Protein AF-A0A354X268-F1 (afdb_monomer_lite)

Sequence (101 aa):
IIMIEPKTGEILCMISAPNYDPSLLTGRDFGKNYQSLEKNPYKPLINRAVAGTYPPGSTFKPAQGLIFLQEGIITEQTQYVCYHGYPPLGGKPACHGHASP

Secondary structure (DSSP, 8-state):
-EEE-TTT--EEEE--SS---GGGGSSTTHHHHHHHHHH-TT-TTS-HHHH-----GGGGHHHHHHHHHHTTS--TT------SB-GGGTT-SB-------

pLDDT: mean 93.28, std 7.27, range [51.34, 98.25]

Structure (mmCIF, N/CA/C/O backbone):
data_AF-A0A354X268-F1
#
_entry.id   AF-A0A354X268-F1
#
loop_
_atom_site.group_PDB
_atom_site.id
_atom_site.type_symbol
_atom_site.label_atom_id
_atom_site.label_alt_id
_atom_site.label_comp_id
_atom_site.label_asym_id
_atom_site.label_entity_id
_atom_site.label_seq_id
_atom_site.pdbx_PDB_ins_code
_atom_site.Cartn_x
_atom_site.Cartn_y
_atom_site.Cartn_z
_atom_site.occupancy
_atom_site.B_iso_or_equiv
_atom_site.auth_seq_id
_atom_site.auth_comp_id
_atom_site.auth_asym_id
_atom_site.auth_atom_id
_atom_site.pdbx_PDB_model_num
ATOM 1 N N . ILE A 1 1 ? -2.000 0.806 -8.300 1.00 93.75 1 ILE A N 1
ATOM 2 C CA . ILE A 1 1 ? -3.401 0.348 -8.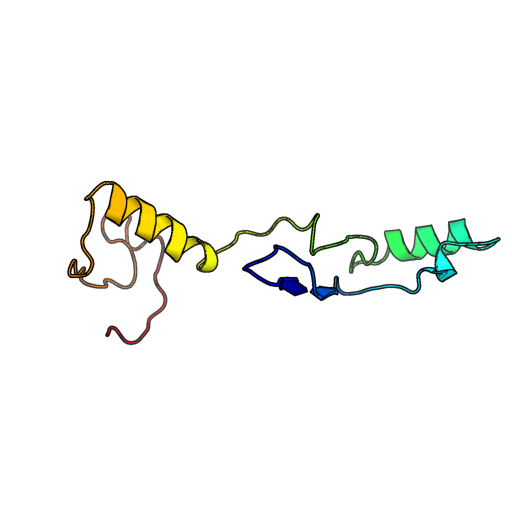142 1.00 93.75 1 ILE A CA 1
ATOM 3 C C . ILE A 1 1 ? -3.384 -1.169 -8.140 1.00 93.75 1 ILE A C 1
ATOM 5 O O . ILE A 1 1 ? -2.679 -1.742 -8.965 1.00 93.75 1 ILE A O 1
ATOM 9 N N . ILE A 1 2 ? -4.114 -1.790 -7.217 1.00 96.38 2 ILE A N 1
ATOM 10 C CA . ILE A 1 2 ? -4.352 -3.235 -7.193 1.00 96.38 2 ILE A CA 1
ATOM 11 C C . ILE A 1 2 ? -5.857 -3.426 -7.029 1.00 96.38 2 ILE A C 1
ATOM 13 O O . ILE A 1 2 ? -6.459 -2.777 -6.174 1.00 96.38 2 ILE A O 1
ATOM 17 N N . MET A 1 3 ? -6.449 -4.281 -7.854 1.00 97.56 3 MET A N 1
ATOM 18 C CA . MET A 1 3 ? -7.827 -4.740 -7.712 1.00 97.56 3 MET A CA 1
ATOM 19 C C . MET A 1 3 ? -7.798 -6.247 -7.495 1.00 97.56 3 MET A C 1
ATOM 21 O O . MET A 1 3 ? -7.160 -6.964 -8.268 1.00 97.56 3 MET A O 1
ATOM 25 N N . ILE A 1 4 ? -8.467 -6.701 -6.442 1.00 97.88 4 ILE A N 1
ATOM 26 C CA . ILE A 1 4 ? -8.482 -8.097 -6.013 1.00 97.88 4 ILE A CA 1
ATOM 27 C C . ILE A 1 4 ? -9.926 -8.556 -5.814 1.00 97.88 4 ILE A C 1
ATOM 29 O O . ILE A 1 4 ? -10.736 -7.783 -5.302 1.00 97.88 4 ILE A O 1
ATOM 33 N N . GLU A 1 5 ? -10.239 -9.791 -6.200 1.00 98.12 5 GLU A N 1
ATOM 34 C CA . GLU A 1 5 ? -11.455 -10.485 -5.766 1.00 98.12 5 GLU A CA 1
ATOM 35 C C . GLU A 1 5 ? -11.246 -10.977 -4.323 1.00 98.12 5 GLU A C 1
ATOM 37 O O . GLU A 1 5 ? -10.443 -11.889 -4.107 1.00 98.12 5 GLU A O 1
ATOM 42 N N . PRO A 1 6 ? -11.927 -10.408 -3.309 1.00 97.19 6 PRO A N 1
ATOM 43 C CA . PRO A 1 6 ? -11.644 -10.733 -1.913 1.00 97.19 6 PRO A CA 1
ATOM 44 C C . PRO A 1 6 ? -11.919 -12.194 -1.546 1.00 97.19 6 PRO A C 1
ATOM 46 O O . PRO A 1 6 ? -11.277 -12.714 -0.636 1.00 97.19 6 PRO A O 1
ATOM 49 N N . LYS A 1 7 ? -12.862 -12.863 -2.226 1.00 98.00 7 LYS A N 1
ATOM 50 C CA . LYS A 1 7 ? -13.221 -14.255 -1.910 1.00 98.00 7 LYS A CA 1
ATOM 51 C C . LYS A 1 7 ? -12.183 -15.268 -2.386 1.00 98.00 7 LYS A C 1
ATOM 53 O O . LYS A 1 7 ? -12.031 -16.306 -1.750 1.00 98.00 7 LYS A O 1
ATOM 58 N N . THR A 1 8 ? -11.514 -14.999 -3.507 1.00 98.06 8 THR A N 1
ATOM 59 C CA . THR A 1 8 ? -10.577 -15.939 -4.149 1.00 98.06 8 THR A CA 1
ATOM 60 C C . THR A 1 8 ? -9.121 -15.499 -4.034 1.00 98.06 8 THR A C 1
ATOM 62 O O . THR A 1 8 ? -8.224 -16.329 -4.158 1.00 98.06 8 THR A O 1
ATOM 65 N N . GLY A 1 9 ? -8.871 -14.208 -3.806 1.00 96.69 9 GLY A N 1
ATOM 66 C CA . GLY A 1 9 ? -7.541 -13.607 -3.863 1.00 96.69 9 GLY A CA 1
ATOM 67 C C . GLY A 1 9 ? -7.053 -13.311 -5.286 1.00 96.69 9 GLY A C 1
ATOM 68 O O . GLY A 1 9 ? -5.899 -12.921 -5.463 1.00 96.69 9 GLY A O 1
ATOM 69 N N . GLU A 1 10 ? -7.899 -13.489 -6.304 1.00 98.12 10 GLU A N 1
ATOM 70 C CA . GLU A 1 10 ? -7.528 -13.260 -7.700 1.00 98.12 10 GLU A CA 1
ATOM 71 C C . GLU A 1 10 ? -7.222 -11.781 -7.959 1.00 98.12 10 GLU A C 1
ATOM 73 O O . GLU A 1 10 ? -8.007 -10.897 -7.615 1.00 98.12 10 GLU A O 1
ATOM 78 N N . ILE A 1 11 ? -6.083 -11.505 -8.600 1.00 97.25 11 ILE A N 1
ATOM 79 C CA . ILE A 1 11 ? -5.687 -10.147 -8.975 1.00 97.25 11 ILE A CA 1
ATOM 80 C C . ILE A 1 11 ? -6.291 -9.823 -10.339 1.00 97.25 11 ILE A C 1
ATOM 82 O O . ILE A 1 11 ? -5.755 -10.205 -11.376 1.00 97.25 11 ILE A O 1
ATOM 86 N N . LEU A 1 12 ? -7.381 -9.062 -10.328 1.00 97.62 12 LEU A N 1
ATOM 87 C CA . LEU A 1 12 ? -8.073 -8.621 -11.540 1.00 97.62 12 LEU A CA 1
ATOM 88 C C . LEU A 1 12 ? -7.289 -7.532 -12.284 1.00 97.62 12 LEU A C 1
ATOM 90 O O . LEU A 1 12 ? -7.377 -7.404 -13.502 1.00 97.62 12 LEU A O 1
ATOM 94 N N . CYS A 1 13 ? -6.534 -6.711 -11.548 1.00 96.88 13 CYS A N 1
ATOM 95 C CA . CYS A 1 13 ? -5.745 -5.630 -12.126 1.00 96.88 13 CYS A CA 1
ATOM 96 C C . CYS A 1 13 ? -4.564 -5.250 -11.228 1.00 96.88 13 CYS A C 1
ATOM 98 O O . CYS A 1 13 ? -4.711 -5.107 -10.012 1.00 96.88 13 CYS A O 1
ATOM 100 N N . MET A 1 14 ? -3.403 -5.011 -11.843 1.00 96.69 14 MET A N 1
ATOM 101 C CA . MET A 1 14 ? -2.223 -4.463 -11.181 1.00 96.69 14 MET A CA 1
ATOM 102 C C . MET A 1 14 ? -1.565 -3.410 -12.073 1.00 96.69 14 MET A C 1
ATOM 104 O O . MET A 1 14 ? -1.088 -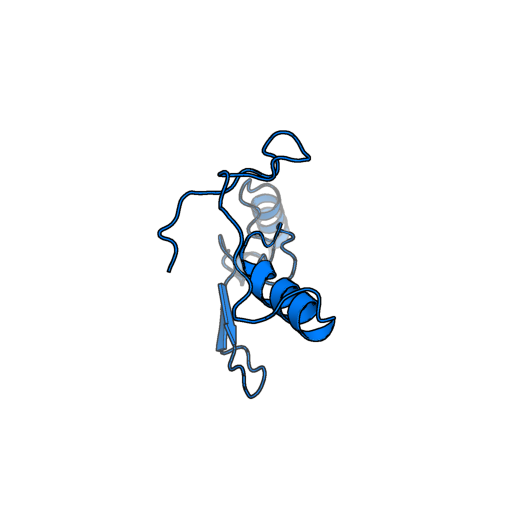3.710 -13.164 1.00 96.69 14 MET A O 1
ATOM 108 N N . ILE A 1 15 ? -1.522 -2.167 -11.594 1.00 95.88 15 ILE A N 1
ATOM 109 C CA . ILE A 1 15 ? -0.942 -1.033 -12.325 1.00 95.88 15 ILE A CA 1
ATOM 110 C C . ILE A 1 15 ? 0.080 -0.320 -11.440 1.00 95.88 15 ILE A C 1
ATOM 112 O O . ILE A 1 15 ? -0.239 0.109 -10.324 1.00 95.88 15 ILE A O 1
ATOM 116 N N . SER A 1 16 ? 1.286 -0.132 -11.978 1.00 95.94 16 SER A N 1
ATOM 117 C CA . SER A 1 16 ? 2.334 0.740 -11.437 1.00 95.94 16 SER A CA 1
ATOM 118 C C . SER A 1 16 ? 2.569 1.900 -12.404 1.00 95.94 16 SER A C 1
ATOM 120 O O . SER A 1 16 ? 2.671 1.678 -13.608 1.00 95.94 16 SER A O 1
ATOM 122 N N . ALA A 1 17 ? 2.648 3.125 -11.882 1.00 94.12 17 ALA A N 1
ATOM 123 C CA . ALA A 1 17 ? 2.852 4.331 -12.678 1.00 94.12 17 ALA A CA 1
ATOM 124 C C . ALA A 1 17 ? 3.976 5.218 -12.098 1.00 94.12 17 ALA A C 1
ATOM 126 O O . ALA A 1 17 ? 4.122 5.277 -10.872 1.00 94.12 17 ALA A O 1
ATOM 127 N N . PRO A 1 18 ? 4.733 5.937 -12.950 1.00 94.62 18 PRO A N 1
ATOM 128 C CA . PRO A 1 18 ? 4.704 5.830 -14.414 1.00 94.62 18 PRO A CA 1
ATOM 129 C C . PRO A 1 18 ? 5.249 4.480 -14.900 1.00 94.62 18 PRO A C 1
ATOM 131 O O . PRO A 1 18 ? 6.053 3.851 -14.214 1.00 94.62 18 PRO A O 1
ATOM 134 N N . ASN A 1 19 ? 4.766 4.035 -16.060 1.00 93.25 19 ASN A N 1
ATOM 135 C CA . ASN A 1 19 ? 5.182 2.794 -16.710 1.00 93.25 19 ASN A CA 1
ATOM 136 C C . ASN A 1 19 ? 6.137 3.086 -17.884 1.00 93.25 19 ASN A C 1
ATOM 138 O O . ASN A 1 19 ? 6.512 4.232 -18.134 1.00 93.25 19 ASN A O 1
ATOM 142 N N . TYR A 1 20 ? 6.566 2.031 -18.566 1.00 94.75 20 TYR A N 1
ATOM 143 C CA . TYR A 1 20 ? 7.381 2.085 -19.777 1.00 94.75 20 TYR A CA 1
ATOM 144 C C . TYR A 1 20 ? 6.929 0.969 -20.728 1.00 94.75 20 TYR A C 1
ATOM 146 O O . TYR A 1 20 ? 6.291 0.014 -20.284 1.00 94.75 20 TYR A O 1
ATOM 154 N N . ASP A 1 21 ? 7.254 1.083 -22.018 1.00 95.56 21 ASP A N 1
ATOM 155 C CA . ASP A 1 21 ? 7.035 -0.000 -22.983 1.00 95.56 21 ASP A CA 1
ATOM 156 C C . ASP A 1 21 ? 8.080 -1.114 -22.759 1.00 95.56 21 ASP A C 1
ATOM 158 O O . ASP A 1 21 ? 9.279 -0.850 -22.914 1.00 95.56 21 ASP A O 1
ATOM 162 N N . PRO A 1 22 ? 7.672 -2.352 -22.409 1.00 94.81 22 PRO A N 1
ATOM 163 C CA . PRO A 1 22 ? 8.594 -3.468 -22.205 1.00 94.81 22 PRO A CA 1
ATOM 164 C C . PRO A 1 22 ? 9.477 -3.779 -23.417 1.00 94.81 22 PRO A C 1
ATOM 166 O O . PRO A 1 22 ? 10.580 -4.300 -23.237 1.00 94.81 22 PRO A O 1
ATOM 169 N N . SER A 1 23 ? 9.039 -3.438 -24.635 1.00 95.94 23 SER A N 1
ATOM 170 C CA . SER A 1 23 ? 9.818 -3.655 -25.860 1.00 95.94 23 SER A CA 1
ATOM 171 C C . SER A 1 23 ? 11.177 -2.937 -25.826 1.00 95.94 23 SER A C 1
ATOM 173 O O . SER A 1 23 ? 12.161 -3.450 -26.364 1.00 95.94 23 SER A O 1
ATOM 175 N N . LEU A 1 24 ? 11.273 -1.815 -25.098 1.00 95.50 24 LEU A N 1
ATOM 176 C CA . LEU A 1 24 ? 12.509 -1.051 -24.899 1.00 95.50 24 LEU A CA 1
ATOM 177 C C . LEU A 1 24 ? 13.595 -1.848 -24.171 1.00 95.50 24 LEU A C 1
ATOM 179 O O . LEU A 1 24 ? 14.781 -1.556 -24.334 1.00 95.50 24 LEU A O 1
ATOM 183 N N . LEU A 1 25 ? 13.204 -2.849 -23.379 1.00 95.31 25 LEU A N 1
ATOM 184 C CA . LEU A 1 25 ? 14.109 -3.738 -22.656 1.00 95.31 25 LEU A CA 1
ATOM 185 C C . LEU A 1 25 ? 14.419 -5.019 -23.444 1.00 95.31 25 LEU A C 1
ATOM 187 O O . LEU A 1 25 ? 14.744 -6.052 -22.862 1.00 95.31 25 LEU A O 1
ATOM 191 N N . THR A 1 26 ? 14.370 -4.950 -24.773 1.00 94.94 26 THR A N 1
ATOM 192 C CA . THR A 1 26 ? 14.744 -6.052 -25.663 1.00 94.94 26 THR A CA 1
ATOM 193 C C . THR A 1 26 ? 15.638 -5.564 -26.807 1.00 94.94 26 THR A C 1
ATOM 195 O O . THR A 1 26 ? 15.715 -4.372 -27.104 1.00 94.94 26 THR A O 1
ATOM 198 N N . GLY A 1 27 ? 16.336 -6.490 -27.468 1.00 94.19 27 GLY A N 1
ATOM 199 C CA . GLY A 1 27 ? 17.097 -6.192 -28.682 1.00 94.19 27 GLY A CA 1
ATOM 200 C C . GLY A 1 27 ? 18.391 -5.399 -28.463 1.00 94.19 27 GLY A C 1
ATOM 201 O O . GLY A 1 27 ? 18.977 -5.384 -27.382 1.00 94.19 27 GLY A O 1
ATOM 202 N N . ARG A 1 28 ? 18.879 -4.780 -29.546 1.00 93.81 28 ARG A N 1
ATOM 203 C CA . ARG A 1 28 ? 20.223 -4.175 -29.616 1.00 93.81 28 ARG A CA 1
ATOM 204 C C . ARG A 1 28 ? 20.371 -2.904 -28.776 1.00 93.81 28 ARG A C 1
ATOM 206 O O . ARG A 1 28 ? 21.463 -2.640 -28.285 1.00 93.81 28 ARG A O 1
ATOM 213 N N . ASP A 1 29 ? 19.288 -2.155 -28.576 1.00 95.50 29 ASP A N 1
ATOM 214 C CA . ASP A 1 29 ? 19.304 -0.886 -27.836 1.00 95.50 29 ASP A CA 1
ATOM 215 C C . ASP A 1 29 ? 19.033 -1.042 -26.329 1.00 95.50 29 ASP A C 1
ATOM 217 O O . ASP A 1 29 ? 18.992 -0.042 -25.608 1.00 95.50 29 ASP A O 1
ATOM 221 N N . PHE A 1 30 ? 18.924 -2.285 -25.830 1.00 96.12 30 PHE A N 1
ATOM 222 C CA . PHE A 1 30 ? 18.660 -2.604 -24.421 1.00 96.12 30 PHE A CA 1
ATOM 223 C C . PHE A 1 30 ? 19.487 -1.755 -23.449 1.00 96.12 30 PHE A C 1
ATOM 225 O O . PHE A 1 30 ? 18.932 -1.108 -22.566 1.00 96.12 30 PHE A O 1
ATOM 232 N N . GLY A 1 31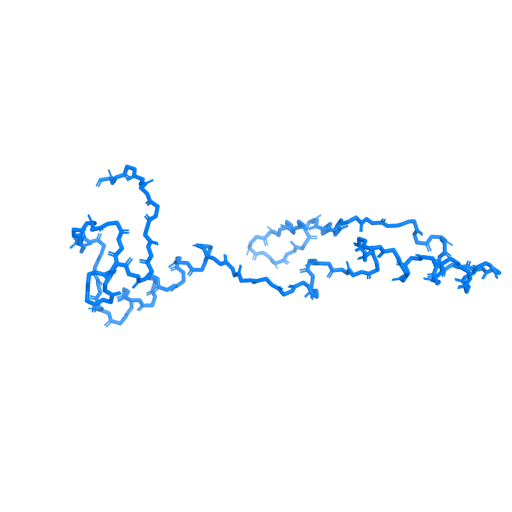 ? 20.814 -1.719 -23.623 1.00 96.44 31 GLY A N 1
ATOM 233 C CA . GLY A 1 31 ? 21.709 -1.044 -22.679 1.00 96.44 31 GLY A CA 1
ATOM 234 C C . GLY A 1 31 ? 21.461 0.464 -22.589 1.00 96.44 31 GLY A C 1
ATOM 235 O O . GLY A 1 31 ? 21.422 1.020 -21.492 1.00 96.44 31 GLY A O 1
ATOM 236 N N . LYS A 1 32 ? 21.230 1.124 -23.732 1.00 97.00 32 LYS A N 1
ATOM 237 C CA . LYS A 1 32 ? 20.902 2.559 -23.774 1.00 97.00 32 LYS A CA 1
ATOM 238 C C . LYS A 1 32 ? 19.538 2.835 -23.147 1.00 97.00 32 LYS A C 1
ATOM 240 O O . LYS A 1 32 ? 19.416 3.756 -22.337 1.00 97.00 32 LYS A O 1
ATOM 245 N N . ASN A 1 33 ? 18.533 2.034 -23.494 1.00 97.50 33 ASN A N 1
ATOM 246 C CA . ASN A 1 33 ? 17.168 2.200 -23.000 1.00 97.50 33 ASN A CA 1
ATOM 247 C C . ASN A 1 33 ? 17.082 1.957 -21.493 1.00 97.50 33 ASN A C 1
ATOM 249 O O . ASN A 1 33 ? 16.507 2.771 -20.771 1.00 97.50 33 ASN A O 1
ATOM 253 N N . TYR A 1 34 ? 17.716 0.891 -21.003 1.00 97.06 34 TYR A N 1
ATOM 254 C CA . TYR A 1 34 ? 17.786 0.592 -19.579 1.00 97.06 34 TYR A CA 1
ATOM 255 C C . TYR A 1 34 ? 18.440 1.740 -18.807 1.00 97.06 34 TYR A C 1
ATOM 257 O O . TYR A 1 34 ? 17.859 2.236 -17.845 1.00 97.06 34 TYR A O 1
ATOM 265 N N . GLN A 1 35 ? 19.590 2.240 -19.275 1.00 97.31 35 GLN A N 1
ATOM 266 C CA . GLN A 1 35 ? 20.276 3.356 -18.622 1.00 97.31 35 GLN A CA 1
ATOM 267 C C . GLN A 1 35 ? 19.427 4.642 -18.613 1.00 97.31 35 GLN A C 1
ATOM 269 O O . GLN A 1 35 ? 19.481 5.415 -17.654 1.00 97.31 35 GLN A O 1
ATOM 274 N N . SER A 1 36 ? 18.634 4.887 -19.661 1.00 96.88 36 SER A N 1
ATOM 275 C CA . SER A 1 36 ? 17.692 6.013 -19.708 1.00 96.88 36 SER A CA 1
ATOM 276 C C . SER A 1 36 ? 16.557 5.855 -18.688 1.00 96.88 36 SER A C 1
ATOM 278 O O . SER A 1 36 ? 16.264 6.794 -17.945 1.00 96.88 36 SER A O 1
ATOM 280 N N . LEU A 1 37 ? 15.955 4.664 -18.602 1.00 97.19 37 LEU A N 1
ATOM 281 C CA . LEU A 1 37 ? 14.880 4.358 -17.653 1.00 97.19 37 LEU A CA 1
ATOM 282 C C . LEU A 1 37 ? 15.364 4.360 -16.197 1.00 97.19 37 LEU A C 1
ATOM 284 O O . LEU A 1 37 ? 14.634 4.807 -15.314 1.00 97.19 37 LEU A O 1
ATOM 288 N N . GLU A 1 38 ? 16.590 3.907 -15.944 1.00 96.56 38 GLU A N 1
ATOM 289 C CA . GLU A 1 38 ? 17.226 3.919 -14.624 1.00 96.56 38 GLU A CA 1
ATOM 290 C C . GLU A 1 38 ? 17.488 5.350 -14.133 1.00 96.56 38 GLU A C 1
ATOM 292 O O . GLU A 1 38 ? 17.186 5.684 -12.986 1.00 96.56 38 GLU A O 1
ATOM 297 N N . LYS A 1 39 ? 18.000 6.219 -15.013 1.00 97.06 39 LYS A N 1
ATOM 298 C CA . LYS A 1 39 ? 18.272 7.633 -14.700 1.00 97.06 39 LYS A CA 1
ATOM 299 C C . LYS A 1 39 ? 17.012 8.498 -14.654 1.00 97.06 39 LYS A C 1
ATOM 301 O O . LYS A 1 39 ? 17.089 9.663 -14.266 1.00 97.06 39 LYS A O 1
ATOM 306 N N . ASN A 1 40 ? 15.860 7.965 -15.058 1.00 96.50 40 ASN A N 1
ATOM 307 C CA . ASN A 1 40 ? 14.611 8.710 -15.049 1.00 96.50 40 ASN A CA 1
ATOM 308 C C . ASN A 1 40 ? 14.212 9.063 -13.596 1.00 96.50 40 ASN A C 1
ATOM 310 O O . ASN A 1 40 ? 14.056 8.158 -12.767 1.00 96.50 40 ASN A O 1
ATOM 314 N N . PRO A 1 41 ? 13.982 10.351 -13.270 1.00 96.50 41 PRO A N 1
ATOM 315 C CA . PRO A 1 41 ? 13.674 10.784 -11.904 1.00 96.50 41 PRO A CA 1
ATOM 316 C C . PRO A 1 41 ? 12.382 10.166 -11.355 1.00 96.50 41 PRO A C 1
ATOM 318 O O . PRO A 1 41 ? 12.230 10.013 -10.142 1.00 96.50 41 PRO A O 1
ATOM 321 N N . TYR A 1 42 ? 11.465 9.757 -12.234 1.00 95.25 42 TYR A N 1
ATOM 322 C CA . TYR A 1 42 ? 10.217 9.110 -11.855 1.00 95.25 42 TYR A CA 1
ATOM 323 C C . TYR A 1 42 ? 10.334 7.596 -11.661 1.00 95.25 42 TYR A C 1
ATOM 325 O O . TYR A 1 42 ? 9.327 6.960 -11.355 1.00 95.25 42 TYR A O 1
ATOM 333 N N . LYS A 1 43 ? 11.523 6.998 -11.805 1.00 94.88 43 LYS A N 1
ATOM 334 C CA . LYS A 1 43 ? 11.800 5.583 -11.491 1.00 94.88 43 LYS A CA 1
ATOM 335 C C . LYS A 1 43 ? 10.733 4.612 -12.049 1.00 94.88 43 LYS A C 1
ATOM 337 O O . LYS A 1 43 ? 10.059 3.925 -11.270 1.00 94.88 43 LYS A O 1
ATOM 342 N N . PRO A 1 44 ? 10.521 4.571 -13.377 1.00 95.88 44 PRO A N 1
ATOM 343 C CA . PRO A 1 44 ? 9.490 3.737 -14.000 1.00 95.88 44 PRO A CA 1
ATOM 344 C C . PRO A 1 44 ? 9.788 2.231 -13.895 1.00 95.88 44 PRO A C 1
ATOM 346 O O . PRO A 1 44 ? 8.871 1.420 -13.964 1.00 95.88 44 PRO A O 1
ATOM 349 N N . LEU A 1 45 ? 11.050 1.844 -13.663 1.00 95.38 45 LEU A N 1
ATOM 350 C CA . LEU A 1 45 ? 11.453 0.446 -13.455 1.00 95.38 45 LEU A CA 1
ATOM 351 C C . LEU A 1 45 ? 10.931 -0.153 -12.134 1.00 95.38 45 LEU A C 1
ATOM 353 O O . LEU A 1 45 ? 10.924 -1.371 -11.973 1.00 95.38 45 LEU A O 1
ATOM 357 N N . ILE A 1 46 ? 10.480 0.676 -11.184 1.00 94.88 46 ILE A N 1
ATOM 358 C CA . ILE A 1 46 ? 9.952 0.202 -9.902 1.00 94.88 46 ILE A CA 1
ATOM 359 C C . ILE A 1 46 ? 8.485 -0.203 -10.061 1.00 94.88 46 ILE A C 1
ATOM 361 O O . ILE A 1 46 ? 7.611 0.634 -10.317 1.00 94.88 46 ILE A O 1
ATOM 365 N N . ASN A 1 47 ? 8.196 -1.478 -9.794 1.00 94.94 47 ASN A N 1
ATOM 366 C CA . ASN A 1 47 ? 6.830 -1.927 -9.557 1.00 94.94 47 ASN A CA 1
ATOM 367 C C . ASN A 1 47 ? 6.370 -1.481 -8.159 1.00 94.94 47 ASN A C 1
ATOM 369 O O . ASN A 1 47 ? 6.640 -2.135 -7.152 1.00 94.94 47 ASN A O 1
ATOM 373 N N . ARG A 1 48 ? 5.647 -0.363 -8.102 1.00 95.88 48 ARG A N 1
ATOM 374 C CA . ARG A 1 48 ? 5.164 0.248 -6.854 1.00 95.88 48 ARG A CA 1
ATOM 375 C C . ARG A 1 48 ? 4.060 -0.547 -6.172 1.00 95.88 48 ARG A C 1
ATOM 377 O O . ARG A 1 48 ? 3.856 -0.361 -4.981 1.00 95.88 48 ARG A O 1
ATOM 384 N N . ALA A 1 49 ? 3.349 -1.403 -6.907 1.00 93.94 49 ALA A N 1
ATOM 385 C CA . ALA A 1 49 ? 2.296 -2.233 -6.333 1.00 93.94 49 ALA A CA 1
ATOM 386 C C . ALA A 1 49 ? 2.862 -3.320 -5.405 1.00 93.94 49 ALA A C 1
ATOM 388 O O . ALA A 1 49 ? 2.178 -3.733 -4.479 1.00 93.94 49 ALA A O 1
ATOM 389 N N . VAL A 1 50 ? 4.107 -3.754 -5.632 1.00 93.88 50 VAL A N 1
ATOM 390 C CA . VAL A 1 50 ? 4.730 -4.848 -4.869 1.00 93.88 50 VAL A CA 1
ATOM 391 C C . VAL A 1 50 ? 5.934 -4.370 -4.057 1.00 93.88 50 VAL A C 1
ATOM 393 O O . VAL A 1 50 ? 6.060 -4.709 -2.888 1.00 93.88 50 VAL A O 1
ATOM 396 N N . ALA A 1 51 ? 6.817 -3.566 -4.655 1.00 93.81 51 ALA A N 1
ATOM 397 C CA . ALA A 1 51 ? 8.067 -3.128 -4.027 1.00 93.81 51 ALA A CA 1
ATOM 398 C C . ALA A 1 51 ? 7.983 -1.726 -3.394 1.00 93.81 51 ALA A C 1
ATOM 400 O O . ALA A 1 51 ? 8.968 -1.233 -2.844 1.00 93.81 51 ALA A O 1
ATOM 401 N N . GLY A 1 52 ? 6.838 -1.046 -3.507 1.00 91.69 52 GLY A N 1
ATOM 402 C CA . GLY A 1 52 ? 6.645 0.284 -2.939 1.00 91.69 52 GLY A CA 1
ATOM 403 C C . GLY A 1 52 ? 6.451 0.231 -1.426 1.00 91.69 52 GLY A C 1
ATOM 404 O O . GLY A 1 52 ? 5.508 -0.388 -0.944 1.00 91.69 52 GLY A O 1
ATOM 405 N N . THR A 1 53 ? 7.311 0.918 -0.677 1.00 93.62 53 THR A N 1
ATOM 406 C CA . THR A 1 53 ? 7.187 1.062 0.777 1.00 93.62 53 THR A CA 1
ATOM 407 C C . THR A 1 53 ? 6.684 2.458 1.125 1.00 93.62 53 THR A C 1
ATOM 409 O O . THR A 1 53 ? 7.356 3.465 0.905 1.00 93.62 53 THR A O 1
ATOM 412 N N . TYR A 1 54 ? 5.473 2.518 1.676 1.00 93.75 54 TYR A N 1
ATOM 413 C CA . TYR A 1 54 ? 4.817 3.763 2.065 1.00 93.75 54 TYR A CA 1
ATOM 414 C C . TYR A 1 54 ? 4.206 3.607 3.457 1.00 93.75 54 TYR A C 1
ATOM 416 O O . TYR A 1 54 ? 3.674 2.538 3.763 1.00 93.75 54 TYR A O 1
ATOM 424 N N . PRO A 1 55 ? 4.227 4.651 4.302 1.00 94.88 55 PRO A N 1
ATOM 425 C CA . PRO A 1 55 ? 3.424 4.653 5.514 1.00 94.88 55 PRO A CA 1
ATOM 426 C C . PRO A 1 55 ? 1.940 4.452 5.144 1.00 94.88 55 PRO A C 1
ATOM 428 O O . PRO A 1 55 ? 1.414 5.240 4.357 1.00 94.88 55 PRO A O 1
ATOM 431 N N . PRO A 1 56 ? 1.240 3.440 5.692 1.00 93.88 56 PRO A N 1
ATOM 432 C CA . PRO A 1 56 ? -0.143 3.136 5.303 1.00 93.88 56 PRO A CA 1
ATOM 433 C C . PRO A 1 56 ? -1.141 4.219 5.752 1.00 93.88 56 PRO A C 1
ATOM 435 O O . PRO A 1 56 ? -2.253 4.327 5.227 1.00 93.88 56 PRO A O 1
ATOM 438 N N . GLY A 1 57 ? -0.756 5.044 6.729 1.00 92.25 57 GLY A N 1
ATOM 439 C CA . GLY A 1 57 ? -1.596 6.110 7.261 1.00 92.25 57 GLY A CA 1
ATOM 440 C C . GLY A 1 57 ? -2.908 5.575 7.837 1.00 92.25 57 GLY A C 1
ATOM 441 O O . GLY A 1 57 ? -2.953 4.513 8.456 1.00 92.25 57 GLY A O 1
ATOM 442 N N . SER A 1 58 ? -4.003 6.310 7.626 1.00 92.31 58 SER A N 1
ATOM 443 C CA . SER A 1 58 ? -5.313 5.966 8.203 1.00 92.31 58 SER A CA 1
ATOM 444 C C . SER A 1 58 ? -5.901 4.643 7.696 1.00 92.31 58 SER A C 1
ATOM 446 O O . SER A 1 58 ? -6.806 4.123 8.343 1.00 92.31 58 SER A O 1
ATOM 448 N N . THR A 1 59 ? -5.389 4.067 6.601 1.00 94.75 59 THR A N 1
ATOM 449 C CA . THR A 1 59 ? -5.862 2.764 6.091 1.00 94.75 59 THR A CA 1
ATOM 450 C C . THR A 1 59 ? -5.593 1.611 7.061 1.00 94.75 59 THR A C 1
ATOM 452 O O . THR A 1 59 ? -6.287 0.603 7.010 1.00 94.75 59 THR A O 1
ATOM 455 N N . PHE A 1 60 ? -4.650 1.775 7.994 1.00 95.56 60 PHE A N 1
ATOM 456 C CA . PHE A 1 60 ? -4.332 0.773 9.013 1.00 95.56 60 PHE A CA 1
ATOM 457 C C . PHE A 1 60 ? -5.272 0.806 10.236 1.00 95.56 60 PHE A C 1
ATOM 459 O O . PHE A 1 60 ? -5.314 -0.144 11.016 1.00 95.56 60 PHE A O 1
ATOM 466 N N . LYS A 1 61 ? -6.062 1.879 10.413 1.00 93.75 61 LYS A N 1
ATOM 467 C CA . LYS A 1 61 ? -6.938 2.065 11.587 1.00 93.75 61 LYS A CA 1
ATOM 468 C C . LYS A 1 61 ? -7.943 0.926 11.817 1.00 93.75 61 LYS A C 1
ATOM 470 O O . LYS A 1 61 ? -8.094 0.555 12.978 1.00 93.75 61 LYS A O 1
ATOM 475 N N . PRO A 1 62 ? -8.611 0.351 10.794 1.00 95.81 62 PRO A N 1
ATOM 476 C CA . PRO A 1 62 ? -9.566 -0.734 11.019 1.00 95.81 62 PRO A CA 1
ATOM 477 C C . PRO A 1 62 ? -8.930 -1.961 11.680 1.00 95.81 62 PRO A C 1
ATOM 479 O O . PRO A 1 62 ? -9.496 -2.498 12.624 1.00 95.81 62 PRO A O 1
ATOM 482 N N . ALA A 1 63 ? -7.726 -2.360 11.251 1.00 97.12 63 ALA A N 1
ATOM 483 C CA . ALA A 1 63 ? -7.011 -3.487 11.849 1.00 97.12 63 ALA A CA 1
ATOM 484 C C . ALA A 1 63 ? -6.691 -3.228 13.330 1.00 97.12 63 ALA A C 1
ATOM 486 O O . ALA A 1 63 ? -6.951 -4.078 14.178 1.00 97.12 63 ALA A O 1
ATOM 487 N N . GLN A 1 64 ? -6.202 -2.026 13.652 1.00 95.88 64 GLN A N 1
ATOM 488 C CA . GLN A 1 64 ? -5.924 -1.636 15.035 1.00 95.88 64 GLN A CA 1
ATOM 489 C C . GLN A 1 64 ? -7.198 -1.594 15.897 1.00 95.88 64 GLN A C 1
ATOM 491 O O . GLN A 1 64 ? -7.184 -2.047 17.038 1.00 95.88 64 GLN A O 1
ATOM 496 N N . GLY A 1 65 ? -8.302 -1.075 15.352 1.00 96.25 65 GLY A N 1
ATOM 497 C CA . GLY A 1 65 ? -9.594 -1.034 16.041 1.00 96.25 65 GLY A CA 1
ATOM 498 C C . GLY A 1 65 ? -10.123 -2.429 16.373 1.00 96.25 65 GLY A C 1
ATOM 499 O O . GLY A 1 65 ? -10.568 -2.655 17.494 1.00 96.25 65 GLY A O 1
ATOM 500 N N . LEU A 1 66 ? -10.002 -3.381 15.440 1.00 97.56 66 LEU A N 1
ATOM 501 C CA . LEU A 1 66 ? -10.376 -4.780 15.673 1.00 97.56 66 LEU A CA 1
ATOM 502 C C . LEU A 1 66 ? -9.546 -5.425 16.787 1.00 97.56 66 LEU A C 1
ATOM 504 O O . LEU A 1 66 ? -10.104 -6.131 17.620 1.00 97.56 66 LEU A O 1
ATOM 508 N N . ILE A 1 67 ? -8.241 -5.139 16.846 1.00 98.12 67 ILE A N 1
ATOM 509 C CA . ILE A 1 67 ? -7.384 -5.604 17.947 1.00 98.12 67 ILE A CA 1
ATOM 510 C C . ILE A 1 67 ? -7.886 -5.041 19.281 1.00 98.12 67 ILE A C 1
ATOM 512 O O . ILE A 1 67 ? -8.047 -5.789 20.236 1.00 98.12 67 ILE A O 1
ATOM 516 N N . PHE A 1 68 ? -8.193 -3.744 19.359 1.00 97.94 68 PHE A N 1
ATOM 517 C CA . PHE A 1 68 ? -8.678 -3.139 20.604 1.00 97.94 68 PHE A CA 1
ATOM 518 C C . PHE A 1 68 ? -10.028 -3.688 21.069 1.00 97.94 68 PHE A C 1
ATOM 520 O O . PHE A 1 68 ? -10.234 -3.829 22.273 1.00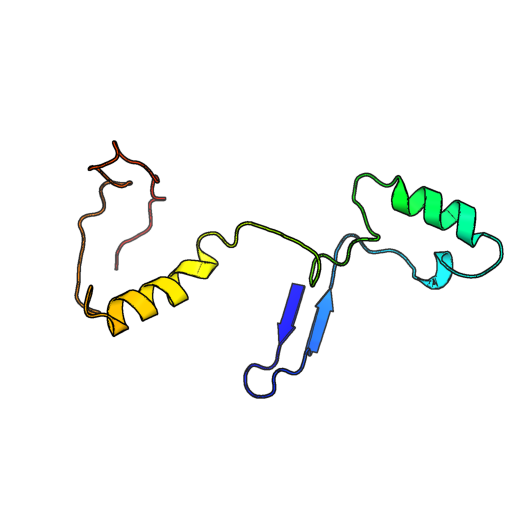 97.94 68 PHE A O 1
ATOM 527 N N . LEU A 1 69 ? -10.926 -4.012 20.136 1.00 98.00 69 LEU A N 1
ATOM 528 C CA . LEU A 1 69 ? -12.186 -4.688 20.447 1.00 98.00 69 LEU A CA 1
ATOM 529 C C . LEU A 1 69 ? -11.936 -6.112 20.961 1.00 98.00 69 LEU A C 1
ATOM 531 O O . LEU A 1 69 ? -12.517 -6.509 21.967 1.00 98.00 69 LEU A O 1
ATOM 535 N N . GLN A 1 70 ? -11.048 -6.866 20.304 1.00 98.25 70 GLN A N 1
ATOM 536 C CA . GLN A 1 70 ? -10.728 -8.241 20.693 1.00 98.25 70 GLN A CA 1
ATOM 537 C C . GLN A 1 70 ? -10.057 -8.323 22.071 1.00 98.25 70 GLN A C 1
ATOM 539 O O . GLN A 1 70 ? -10.368 -9.221 22.849 1.00 98.25 70 GLN A O 1
ATOM 544 N N . GLU A 1 71 ? -9.185 -7.369 22.394 1.00 98.25 71 GLU A N 1
ATOM 545 C CA . GLU A 1 71 ? -8.524 -7.263 23.702 1.00 98.25 71 GLU A CA 1
ATOM 546 C C . GLU A 1 71 ? -9.426 -6.630 24.783 1.00 98.25 71 GLU A C 1
ATOM 548 O O . GLU A 1 71 ? -9.002 -6.463 25.926 1.00 98.25 71 GLU A O 1
ATOM 553 N N . GLY A 1 72 ? -10.661 -6.236 24.445 1.00 97.50 72 GLY A N 1
ATOM 554 C CA . GLY A 1 72 ? -11.602 -5.613 25.381 1.00 97.50 72 GLY A CA 1
ATOM 555 C C . GLY A 1 72 ? -11.183 -4.222 25.872 1.00 97.50 72 GLY A C 1
ATOM 556 O O . GLY A 1 72 ? -11.695 -3.746 26.883 1.00 97.50 72 GLY A O 1
ATOM 557 N N . ILE A 1 73 ? -10.256 -3.560 25.171 1.00 97.94 73 ILE A N 1
ATOM 558 C CA . ILE A 1 73 ? -9.789 -2.200 25.490 1.00 97.94 73 ILE A CA 1
ATOM 559 C C . ILE A 1 73 ? -10.897 -1.178 25.204 1.00 97.94 73 ILE A C 1
ATOM 561 O O . ILE A 1 73 ? -11.029 -0.187 25.922 1.00 97.94 73 ILE A O 1
ATOM 565 N N . ILE A 1 74 ? -11.685 -1.421 24.153 1.00 97.44 74 ILE A N 1
ATOM 566 C CA . ILE A 1 74 ? -12.855 -0.623 23.777 1.00 97.44 74 ILE A CA 1
ATOM 567 C C . ILE A 1 74 ? -14.039 -1.532 23.435 1.00 97.44 74 ILE A C 1
ATOM 569 O O . ILE A 1 74 ? -13.882 -2.722 23.175 1.00 97.44 74 ILE A O 1
ATOM 573 N N . THR A 1 75 ? -15.219 -0.930 23.368 1.00 96.81 75 THR A N 1
ATOM 574 C CA . THR A 1 75 ? -16.446 -1.476 22.777 1.00 96.81 75 THR A CA 1
ATOM 575 C C . THR A 1 75 ? -16.889 -0.603 21.604 1.00 96.81 75 THR A C 1
ATOM 577 O 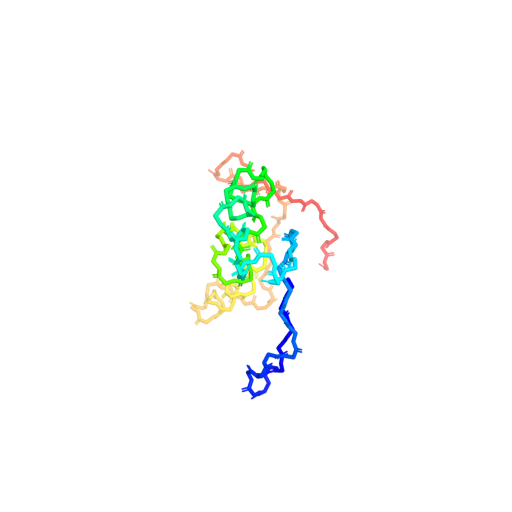O . THR A 1 75 ? -16.425 0.527 21.448 1.00 96.81 75 THR A O 1
ATOM 580 N N . GLU A 1 76 ? -17.845 -1.081 20.811 1.00 94.31 76 GLU A N 1
ATOM 581 C CA . GLU A 1 76 ? -18.457 -0.296 19.727 1.00 94.31 76 GLU A CA 1
ATOM 582 C C . GLU A 1 76 ? -19.112 1.010 20.216 1.00 94.31 76 GLU A C 1
ATOM 584 O O . GLU A 1 76 ? -19.239 1.964 19.454 1.00 94.31 76 GLU A O 1
ATOM 589 N N . GLN A 1 77 ? -19.508 1.072 21.491 1.00 95.81 77 GLN A N 1
ATOM 590 C CA . GLN A 1 77 ? -20.140 2.236 22.121 1.00 95.81 77 GLN A CA 1
ATOM 591 C C . GLN A 1 77 ? -19.140 3.112 22.887 1.00 95.81 77 GLN A C 1
ATOM 593 O O . GLN A 1 77 ? -19.534 4.102 23.504 1.00 95.81 77 GLN A O 1
ATOM 598 N N . THR A 1 78 ? -17.854 2.758 22.893 1.00 94.88 78 THR A N 1
ATOM 599 C CA . THR A 1 78 ? -16.834 3.553 23.580 1.00 94.88 78 THR A CA 1
ATOM 600 C C . THR A 1 78 ? -16.634 4.880 22.857 1.00 94.88 78 THR A C 1
ATOM 602 O O . THR A 1 78 ? -16.313 4.916 21.671 1.00 94.88 78 THR A O 1
ATOM 605 N N . GLN A 1 79 ? -16.805 5.982 23.585 1.00 91.12 79 GLN A N 1
ATOM 606 C CA . GLN A 1 79 ? -16.667 7.336 23.058 1.00 91.12 79 GLN A CA 1
ATOM 607 C C . GLN A 1 79 ? -15.514 8.072 23.737 1.00 91.12 79 GLN A C 1
ATOM 609 O O . GLN A 1 79 ? -15.292 7.946 24.941 1.00 91.12 79 GLN A O 1
ATOM 614 N N . TYR A 1 80 ? -14.813 8.892 22.956 1.00 87.12 80 TYR A N 1
ATOM 615 C CA . TYR A 1 80 ? -13.770 9.786 23.442 1.00 87.12 80 TYR A CA 1
ATOM 616 C C . TYR A 1 80 ? -14.049 11.205 22.970 1.00 87.12 80 TYR A C 1
ATOM 618 O O . TYR A 1 80 ? -14.447 11.428 21.826 1.00 87.12 80 TYR A O 1
ATOM 626 N N . VAL A 1 81 ? -13.788 12.178 23.840 1.00 88.00 81 VAL A N 1
ATOM 627 C CA . VAL A 1 81 ? -13.814 13.586 23.449 1.00 88.00 81 VAL A CA 1
ATOM 628 C C . VAL A 1 81 ? -12.664 13.841 22.474 1.00 88.00 81 VAL A C 1
ATOM 630 O O . VAL A 1 81 ? -11.510 13.505 22.748 1.00 88.00 81 VAL A O 1
ATOM 633 N N . CYS A 1 82 ? -12.970 14.442 21.326 1.00 86.19 82 CYS A N 1
ATOM 634 C CA . CYS A 1 82 ? -11.954 14.840 20.362 1.00 86.19 82 CYS A CA 1
ATOM 635 C C . CYS A 1 82 ? -11.339 16.182 20.774 1.00 86.19 82 CYS A C 1
ATOM 637 O O . CYS A 1 82 ? -11.994 17.217 20.719 1.00 86.19 82 CYS A O 1
ATOM 639 N N . TYR A 1 83 ? -10.056 16.171 21.134 1.00 89.44 83 TYR A N 1
ATOM 640 C CA . TYR A 1 83 ? -9.280 17.380 21.442 1.00 89.44 83 TYR A CA 1
ATOM 641 C C . TYR A 1 83 ? -8.430 17.864 20.255 1.00 89.44 83 TYR A C 1
ATOM 643 O O . TYR A 1 83 ? -7.447 18.574 20.446 1.00 89.44 83 TYR A O 1
ATOM 651 N N . HIS A 1 84 ? -8.751 17.434 19.028 1.00 89.06 84 HIS A N 1
ATOM 652 C CA . HIS A 1 84 ? -7.935 17.662 17.822 1.00 89.06 84 HIS A CA 1
ATOM 653 C C . HIS A 1 84 ? -6.481 17.150 17.916 1.00 89.06 84 HIS A C 1
ATOM 655 O O . HIS A 1 84 ? -5.608 17.542 17.142 1.00 89.06 84 HIS A O 1
ATOM 661 N N . GLY A 1 85 ? -6.230 16.215 18.825 1.00 90.31 85 GLY A N 1
ATOM 662 C CA . GLY A 1 85 ? -4.942 15.579 19.061 1.00 90.31 85 GLY A CA 1
ATOM 663 C C . GLY A 1 85 ? -4.979 14.792 20.366 1.00 90.31 85 GLY A C 1
ATOM 664 O O . GLY A 1 85 ? -6.044 14.655 20.968 1.00 90.31 85 GLY A O 1
ATOM 665 N N . TYR A 1 86 ? -3.830 14.286 20.815 1.00 90.44 86 TYR A N 1
ATOM 666 C CA . TYR A 1 86 ? -3.721 13.550 22.079 1.00 90.44 86 TYR A CA 1
ATOM 667 C C . TYR A 1 86 ? -3.171 14.453 23.205 1.00 90.44 86 TYR A C 1
ATOM 669 O O . TYR A 1 86 ? -1.970 14.749 23.213 1.00 90.44 86 TYR A O 1
ATOM 677 N N . PRO A 1 87 ? -4.011 14.924 24.154 1.00 92.38 87 PRO A N 1
ATOM 678 C CA . PRO A 1 87 ? -3.602 15.906 25.163 1.00 92.38 87 PRO A CA 1
ATOM 679 C C . PRO A 1 87 ? -2.429 15.479 26.057 1.00 92.38 87 PRO A C 1
ATOM 681 O O . PRO A 1 87 ? -1.552 16.316 26.274 1.00 92.38 87 PRO A O 1
ATOM 684 N N . PRO A 1 88 ? -2.324 14.213 26.522 1.00 93.00 88 PRO A N 1
ATOM 685 C CA . PRO A 1 88 ? -1.186 13.779 27.338 1.00 93.00 88 PRO A CA 1
ATOM 686 C C . PRO A 1 88 ? 0.179 13.925 26.650 1.00 93.00 88 PRO A C 1
ATOM 688 O O . PRO A 1 88 ? 1.197 13.996 27.328 1.00 93.00 88 PRO A O 1
ATOM 691 N N . LEU A 1 89 ? 0.210 14.003 25.314 1.00 92.62 89 LEU A N 1
ATOM 692 C CA . LEU A 1 89 ? 1.419 14.268 24.526 1.00 92.62 89 LEU A CA 1
ATOM 693 C C . LEU A 1 89 ? 1.403 15.666 23.886 1.00 92.62 89 LEU A C 1
ATOM 695 O O . LEU A 1 89 ? 1.931 15.865 22.790 1.00 92.62 89 LEU A O 1
ATOM 699 N N . GLY A 1 90 ? 0.764 16.642 24.536 1.00 93.50 90 GLY A N 1
ATOM 700 C CA . GLY A 1 90 ? 0.744 18.030 24.070 1.00 93.50 90 GLY A CA 1
ATOM 701 C C . GLY A 1 90 ? 0.035 18.214 22.725 1.00 93.50 90 GLY A C 1
ATOM 702 O O . GLY A 1 90 ? 0.440 19.054 21.924 1.00 93.50 90 GLY A O 1
ATOM 703 N N . GLY A 1 91 ? -0.987 17.399 22.444 1.00 91.06 91 GLY A N 1
ATOM 704 C CA . GLY A 1 91 ? -1.773 17.469 21.209 1.00 91.06 91 GLY A CA 1
ATOM 705 C C . GLY A 1 91 ? -1.201 16.665 20.038 1.00 91.06 91 GLY A C 1
ATOM 706 O O . GLY A 1 91 ? -1.633 16.868 18.904 1.00 91.06 91 GLY A O 1
ATOM 707 N N . LYS A 1 92 ? -0.246 15.750 20.274 1.00 89.88 92 LYS A N 1
ATOM 708 C CA . LYS A 1 92 ? 0.364 14.912 19.225 1.00 89.88 92 LYS A CA 1
ATOM 709 C C . LYS A 1 92 ? 0.112 13.409 19.430 1.00 89.88 92 LYS A C 1
ATOM 711 O O . LYS A 1 92 ? 0.276 12.934 20.546 1.00 89.88 92 LYS A O 1
ATOM 716 N N . PRO A 1 93 ? -0.195 12.633 18.373 1.00 87.88 93 PRO A N 1
ATOM 717 C CA . PRO A 1 93 ? -0.413 13.079 16.995 1.00 87.88 93 PRO A CA 1
ATOM 718 C C . PRO A 1 93 ? -1.653 13.977 16.890 1.00 87.88 93 PRO A C 1
ATOM 720 O O . PRO A 1 93 ? -2.613 13.804 17.637 1.00 87.88 93 PRO A O 1
ATOM 723 N N . ALA A 1 94 ? -1.593 14.965 15.995 1.00 89.00 94 ALA A N 1
ATOM 724 C CA . ALA A 1 94 ? -2.720 15.852 15.727 1.00 89.00 94 ALA A CA 1
ATOM 725 C C . ALA A 1 94 ? -3.800 15.106 14.931 1.00 89.00 94 ALA A C 1
ATOM 727 O O . ALA A 1 94 ? -3.489 14.210 14.139 1.00 89.00 94 ALA A O 1
ATOM 728 N N . CYS A 1 95 ? -5.059 15.494 15.115 1.00 85.44 95 CYS A N 1
ATOM 729 C CA . CYS A 1 95 ? -6.195 14.904 14.412 1.00 85.44 95 CYS A CA 1
ATOM 730 C C . CYS A 1 95 ? -6.764 15.882 13.380 1.00 85.44 95 CYS A C 1
ATOM 732 O O . CYS A 1 95 ? -6.898 17.077 13.643 1.00 85.44 95 CYS A O 1
ATOM 734 N N . HIS A 1 96 ? -7.163 15.367 12.218 1.00 84.69 96 HIS A N 1
ATOM 735 C CA . HIS A 1 96 ? -7.975 16.132 11.275 1.00 84.69 96 HIS A CA 1
ATOM 736 C C . HIS A 1 96 ? -9.413 16.227 11.791 1.00 84.69 96 HIS A C 1
ATOM 738 O O . HIS A 1 96 ? -9.957 15.241 12.286 1.00 84.69 96 HIS A O 1
ATOM 744 N N . GLY A 1 97 ? -10.028 17.405 11.668 1.00 79.38 97 GLY A N 1
ATOM 745 C CA . GLY A 1 97 ? -11.447 17.573 11.963 1.00 79.38 97 GLY A CA 1
ATOM 746 C C . GLY A 1 97 ? -12.298 16.793 10.965 1.00 79.38 97 GLY A C 1
ATOM 747 O O . GLY A 1 97 ? -12.103 16.901 9.756 1.00 79.38 97 GLY A O 1
ATOM 748 N N . HIS A 1 98 ? -13.242 16.018 11.474 1.00 73.94 98 HIS A N 1
ATOM 749 C CA . HIS A 1 98 ? -14.305 15.392 10.702 1.00 73.94 98 HIS A CA 1
ATOM 750 C C . HIS A 1 98 ? -15.590 15.485 11.520 1.00 73.94 98 HIS A C 1
ATOM 752 O O . HIS A 1 98 ? -15.532 15.630 12.743 1.00 73.94 98 HIS A O 1
ATOM 758 N N . ALA A 1 99 ? -16.746 15.411 10.860 1.00 68.38 99 ALA A N 1
ATOM 759 C CA . ALA A 1 99 ? -17.998 15.251 11.585 1.00 68.38 99 ALA A CA 1
ATOM 760 C C . ALA A 1 99 ? -17.888 13.983 12.447 1.00 68.38 99 ALA A C 1
ATOM 762 O O . ALA A 1 99 ? -17.514 12.918 11.945 1.00 68.38 99 ALA A O 1
ATOM 763 N N . SER A 1 100 ? -18.120 14.119 13.752 1.00 57.38 100 SER A N 1
ATOM 764 C CA . SER A 1 100 ? -18.420 12.954 14.578 1.00 57.38 100 SER A CA 1
ATOM 765 C C . SER A 1 100 ? -19.799 12.442 14.159 1.00 57.38 100 SER A C 1
ATOM 767 O O . SER A 1 100 ? -20.693 13.274 13.973 1.00 57.38 100 SER A O 1
ATOM 769 N N . PRO A 1 101 ? -19.980 11.124 13.989 1.00 51.34 101 PRO A N 1
ATOM 770 C CA . PRO A 1 101 ? -21.298 10.535 14.161 1.00 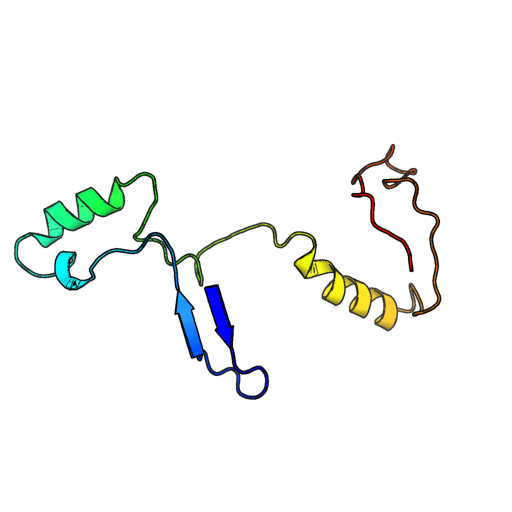51.34 101 PRO A CA 1
ATOM 771 C C . PRO A 1 101 ? -21.803 10.740 15.596 1.00 51.34 101 PRO A C 1
ATOM 773 O O . PRO A 1 101 ? -20.956 10.864 16.516 1.00 51.34 101 PRO A O 1
#

Radius of gyration: 22.12 Å; chains: 1; bounding box: 43×34×57 Å

Foldseek 3Di:
DWDADVVPRDTPDADDPPADDCCCCDDDNNVVSVVVLCPPPRNRVDRCRPPNDDDPPPVCVVVVVVVCVVVVVDDPPDDDDCPQADVVVPRPPGHDDDDDD